Protein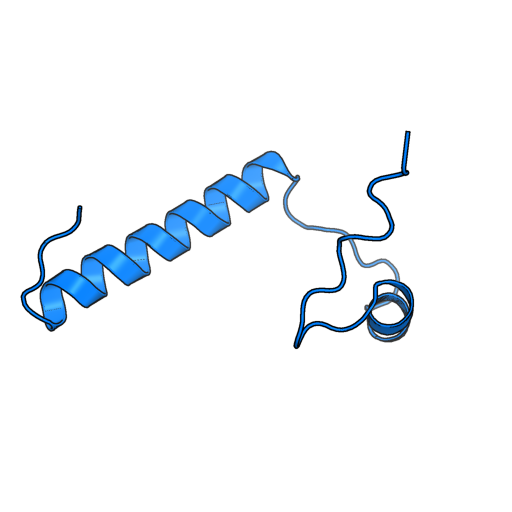 AF-A0A7Y4QV42-F1 (afdb_monomer_lite)

Secondary structure (DSSP, 8-state):
---TTSS---TTS--HHHHHHHSPTT---SS-HHHHHHHHHHHHHHHHHHHHHHHT----

Structure (mmCIF, N/CA/C/O backbone)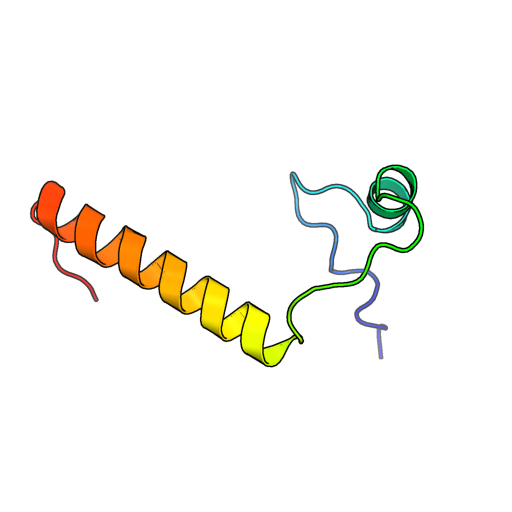:
data_AF-A0A7Y4QV42-F1
#
_entry.id   AF-A0A7Y4QV42-F1
#
loop_
_atom_site.group_PDB
_atom_site.id
_atom_site.type_symbol
_atom_site.label_atom_id
_atom_site.label_alt_id
_atom_site.label_comp_id
_atom_site.label_asym_id
_atom_site.label_entity_id
_atom_site.label_seq_id
_atom_site.pdbx_PDB_ins_code
_atom_site.Cartn_x
_atom_site.Cartn_y
_atom_site.Cartn_z
_atom_site.occupancy
_atom_site.B_iso_or_equiv
_atom_site.auth_seq_id
_atom_site.auth_comp_id
_atom_site.auth_asym_id
_atom_site.auth_atom_id
_atom_site.pdbx_PDB_model_num
ATOM 1 N N . MET A 1 1 ? 27.809 8.346 -2.098 1.00 46.56 1 MET A N 1
ATOM 2 C CA . MET A 1 1 ? 26.340 8.220 -1.989 1.00 46.56 1 MET A CA 1
ATOM 3 C C . MET A 1 1 ? 25.994 6.814 -2.431 1.00 46.56 1 MET A C 1
ATOM 5 O O . MET A 1 1 ? 26.286 6.502 -3.576 1.00 46.56 1 MET A O 1
ATOM 9 N N . SER A 1 2 ? 25.526 5.935 -1.538 1.00 51.91 2 SER A N 1
ATOM 10 C CA . SER A 1 2 ? 25.115 4.595 -1.969 1.00 51.91 2 SER A CA 1
ATOM 11 C C . SER A 1 2 ? 23.890 4.739 -2.868 1.00 51.91 2 SER A C 1
ATOM 13 O O . SER A 1 2 ? 22.913 5.401 -2.513 1.00 51.91 2 SER A O 1
ATOM 15 N N . ASP A 1 3 ? 23.962 4.176 -4.069 1.00 57.69 3 ASP A N 1
ATOM 16 C CA . ASP A 1 3 ? 22.788 4.049 -4.920 1.00 57.69 3 ASP A CA 1
ATOM 17 C C . ASP A 1 3 ? 21.733 3.247 -4.145 1.00 57.69 3 ASP A C 1
ATOM 19 O O . ASP A 1 3 ? 21.996 2.122 -3.714 1.00 57.69 3 ASP A O 1
ATOM 23 N N . LYS A 1 4 ? 20.515 3.790 -4.002 1.00 54.72 4 LYS A N 1
ATOM 24 C CA . LYS A 1 4 ? 19.348 3.130 -3.369 1.00 54.72 4 LYS A CA 1
ATOM 25 C C . LYS A 1 4 ? 18.840 1.900 -4.148 1.00 54.72 4 LYS A C 1
ATOM 27 O O . LYS A 1 4 ? 17.671 1.543 -4.069 1.00 54.72 4 LYS A O 1
ATOM 32 N N . LYS A 1 5 ? 19.694 1.275 -4.959 1.00 54.94 5 LYS A N 1
ATOM 33 C CA . LYS A 1 5 ? 19.405 0.051 -5.709 1.00 54.94 5 LYS A CA 1
ATOM 34 C C . LYS A 1 5 ? 19.516 -1.198 -4.840 1.00 54.94 5 LYS A C 1
ATOM 36 O O . LYS A 1 5 ? 18.846 -2.179 -5.135 1.00 54.94 5 LYS A O 1
ATOM 41 N N . ALA A 1 6 ? 20.345 -1.165 -3.796 1.00 51.31 6 ALA A N 1
ATOM 42 C CA . ALA A 1 6 ? 20.631 -2.340 -2.973 1.00 51.31 6 ALA A CA 1
ATOM 43 C C . ALA A 1 6 ? 19.549 -2.652 -1.919 1.00 51.31 6 ALA A C 1
ATOM 45 O O . ALA A 1 6 ? 19.525 -3.758 -1.397 1.00 51.31 6 ALA A O 1
ATOM 46 N N . ASP A 1 7 ? 18.649 -1.710 -1.624 1.00 54.25 7 ASP A N 1
ATOM 47 C CA . ASP A 1 7 ? 17.831 -1.729 -0.397 1.00 54.25 7 ASP A CA 1
ATOM 48 C C . ASP A 1 7 ? 16.390 -2.247 -0.592 1.00 54.25 7 ASP A C 1
ATOM 50 O O . ASP A 1 7 ? 15.508 -2.013 0.225 1.00 54.25 7 ASP A O 1
ATOM 54 N N . LEU A 1 8 ? 16.106 -2.890 -1.728 1.00 54.12 8 LEU A N 1
ATOM 55 C CA . LEU A 1 8 ? 14.731 -3.183 -2.168 1.00 54.12 8 LEU A CA 1
ATOM 56 C C . LEU A 1 8 ? 14.362 -4.676 -2.133 1.00 54.12 8 LEU A C 1
ATOM 58 O O . LEU A 1 8 ? 13.231 -5.029 -2.458 1.00 54.12 8 LEU A O 1
ATOM 62 N N . ALA A 1 9 ? 15.281 -5.546 -1.707 1.00 58.44 9 ALA A N 1
ATOM 63 C CA . ALA A 1 9 ? 14.975 -6.934 -1.365 1.00 58.44 9 ALA A CA 1
ATOM 64 C C . ALA A 1 9 ? 14.784 -7.037 0.156 1.00 58.44 9 ALA A C 1
ATOM 66 O O . ALA A 1 9 ? 15.746 -7.181 0.908 1.00 58.44 9 ALA A O 1
ATOM 67 N N . GLY A 1 10 ? 13.539 -6.894 0.614 1.00 54.72 10 GLY A N 1
ATOM 68 C CA . GLY A 1 10 ? 13.184 -7.110 2.018 1.00 54.72 10 GLY A CA 1
ATOM 69 C C . GLY A 1 10 ? 13.148 -8.605 2.375 1.00 54.72 10 GLY A C 1
ATOM 70 O O . GLY A 1 10 ? 12.964 -9.442 1.488 1.00 54.72 10 GLY A O 1
ATOM 71 N N . PRO A 1 11 ? 13.290 -8.976 3.659 1.00 59.31 11 PRO A N 1
ATOM 72 C CA . PRO A 1 11 ? 13.150 -10.365 4.090 1.00 59.31 11 PRO A CA 1
ATOM 73 C C . PRO A 1 11 ? 11.776 -10.920 3.682 1.00 59.31 11 PRO A C 1
ATOM 75 O O . PRO A 1 11 ? 10.743 -10.321 3.972 1.00 59.31 11 PRO A O 1
ATOM 78 N N . GLY A 1 12 ? 11.771 -12.060 2.984 1.00 64.19 12 GLY A N 1
ATOM 79 C CA . GLY A 1 12 ? 10.555 -12.694 2.456 1.00 64.19 12 GLY A CA 1
ATOM 80 C C . GLY A 1 12 ? 10.107 -12.205 1.072 1.00 64.19 12 GLY A C 1
ATOM 81 O O . GLY A 1 12 ? 9.104 -12.700 0.563 1.00 64.19 12 GLY A O 1
ATOM 82 N N . ILE A 1 13 ? 10.844 -11.285 0.440 1.00 64.31 13 ILE A N 1
ATOM 83 C CA . ILE A 1 13 ? 10.566 -10.784 -0.912 1.00 64.31 13 ILE A CA 1
ATOM 84 C C . ILE A 1 13 ? 11.769 -11.101 -1.811 1.00 64.31 13 ILE A C 1
ATOM 86 O O . ILE A 1 13 ? 12.918 -10.901 -1.423 1.00 64.31 13 ILE A O 1
ATOM 90 N N . SER A 1 14 ? 11.513 -11.649 -3.002 1.00 68.50 14 SER A N 1
ATOM 91 C CA . SER A 1 14 ? 12.560 -12.020 -3.966 1.00 68.50 14 SER A CA 1
ATOM 92 C C . SER A 1 14 ? 13.377 -10.801 -4.435 1.00 68.50 14 SER A C 1
ATOM 94 O O . SER A 1 14 ? 13.001 -9.651 -4.208 1.00 68.50 14 SER A O 1
ATOM 96 N N . THR A 1 15 ? 14.507 -11.027 -5.106 1.00 80.50 15 THR A N 1
ATOM 97 C CA . THR A 1 15 ? 15.344 -9.933 -5.633 1.00 80.50 15 THR A CA 1
ATOM 98 C C . THR A 1 15 ? 14.812 -9.421 -6.977 1.00 80.50 15 THR A C 1
ATOM 100 O O . THR A 1 15 ? 14.150 -10.161 -7.704 1.00 80.50 15 THR A O 1
ATOM 103 N N . TYR A 1 16 ? 15.127 -8.175 -7.366 1.00 74.75 16 TYR A N 1
ATOM 104 C CA . TYR A 1 16 ? 14.725 -7.649 -8.683 1.00 74.75 16 TYR A CA 1
ATOM 105 C C . TYR A 1 16 ? 15.126 -8.543 -9.868 1.00 74.75 16 TYR A C 1
ATOM 107 O O . TYR A 1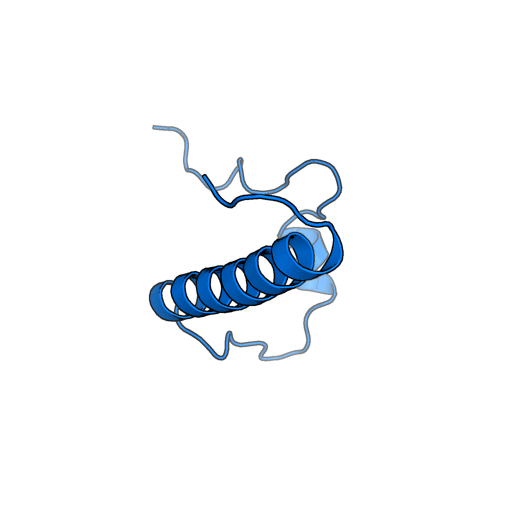 16 ? 14.275 -8.753 -10.733 1.00 74.75 16 TYR A O 1
ATOM 115 N N . PRO A 1 17 ? 16.359 -9.094 -9.934 1.00 83.19 17 PRO A N 1
ATOM 116 C CA . PRO A 1 17 ? 16.723 -10.034 -10.991 1.00 83.19 17 PRO A CA 1
ATOM 117 C C . PRO A 1 17 ? 15.840 -11.282 -11.029 1.00 83.19 17 PRO A C 1
ATOM 119 O O . PRO A 1 17 ? 15.445 -11.711 -12.108 1.00 83.19 17 PRO A O 1
ATOM 122 N N . GLU A 1 18 ? 15.497 -11.851 -9.874 1.00 85.00 18 GLU A N 1
ATOM 123 C CA . GLU A 1 18 ? 14.649 -13.046 -9.811 1.00 85.00 18 GLU A CA 1
ATOM 124 C C . GLU A 1 18 ? 13.189 -12.738 -10.168 1.00 85.00 18 GLU A C 1
ATOM 126 O O . GLU A 1 18 ? 12.557 -13.507 -10.886 1.00 85.00 18 GLU A O 1
ATOM 131 N N . ILE A 1 19 ? 12.668 -11.579 -9.755 1.00 81.06 19 ILE A N 1
ATOM 132 C CA . ILE A 1 19 ? 11.329 -11.116 -10.152 1.00 81.06 19 ILE A CA 1
ATOM 133 C C . ILE A 1 19 ? 11.277 -10.872 -11.664 1.00 81.06 19 ILE A C 1
ATOM 135 O O . ILE A 1 19 ? 10.317 -11.258 -12.325 1.00 81.06 19 ILE A O 1
ATOM 139 N N . SER A 1 20 ? 12.326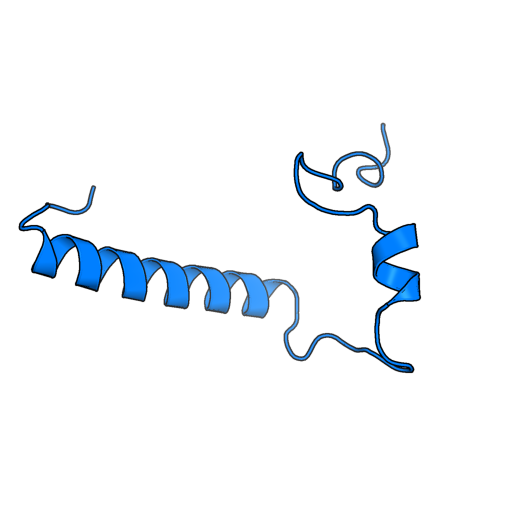 -10.280 -12.238 1.00 82.94 20 SER A N 1
ATOM 140 C CA . SER A 1 20 ? 12.397 -10.010 -13.676 1.00 82.94 20 SER A CA 1
ATOM 141 C C . SER A 1 20 ? 12.270 -11.270 -14.535 1.00 82.94 20 SER A C 1
ATOM 143 O O . SER A 1 20 ? 11.786 -11.168 -15.657 1.00 82.94 20 SER A O 1
ATOM 145 N N . LYS A 1 21 ? 12.703 -12.437 -14.040 1.00 88.62 21 LYS A N 1
ATOM 146 C CA . LYS A 1 21 ? 12.618 -13.713 -14.772 1.00 88.62 21 LYS A CA 1
ATOM 147 C C . LYS A 1 21 ? 11.197 -14.276 -14.854 1.00 88.62 21 LYS A C 1
ATOM 149 O O . LYS A 1 21 ? 10.938 -15.095 -15.727 1.00 88.62 21 LYS A O 1
ATOM 154 N N . ILE A 1 22 ? 10.309 -13.887 -13.936 1.00 88.38 22 ILE A N 1
ATOM 155 C CA . ILE A 1 22 ? 8.944 -14.434 -13.835 1.00 88.38 22 ILE A CA 1
ATOM 156 C C . ILE A 1 22 ? 7.862 -13.474 -14.341 1.00 88.38 22 ILE A C 1
ATOM 158 O O . ILE A 1 22 ? 6.701 -13.866 -14.442 1.00 88.38 22 ILE A O 1
ATOM 162 N N . LEU A 1 23 ? 8.208 -12.214 -14.624 1.00 85.12 23 LEU A N 1
ATOM 163 C CA . LEU A 1 23 ? 7.252 -11.249 -15.160 1.00 85.12 23 LEU A CA 1
ATOM 164 C C . LEU A 1 23 ? 6.879 -11.600 -16.612 1.00 85.12 23 LEU A C 1
ATOM 166 O O . LEU A 1 23 ? 7.747 -12.032 -17.371 1.00 85.12 23 LEU A O 1
ATOM 170 N N . PRO A 1 24 ? 5.616 -11.376 -17.024 1.00 90.31 24 PRO A N 1
ATOM 171 C CA . PRO A 1 24 ? 5.220 -11.512 -18.420 1.00 90.31 24 PRO A CA 1
ATOM 172 C C . PRO A 1 24 ? 6.047 -10.615 -19.346 1.00 90.31 24 PRO A C 1
ATOM 174 O O . PRO A 1 24 ? 6.475 -9.521 -18.959 1.00 90.31 24 PRO A O 1
ATOM 177 N N . GLU A 1 25 ? 6.203 -11.037 -20.600 1.00 90.00 25 GLU A N 1
ATOM 178 C CA . GLU A 1 25 ? 6.782 -10.177 -21.630 1.00 90.00 25 GLU A CA 1
ATOM 179 C C . GLU A 1 25 ? 5.965 -8.883 -21.770 1.00 90.00 25 GLU A C 1
ATOM 181 O O . GLU A 1 25 ? 4.734 -8.895 -21.740 1.00 90.00 25 GLU A O 1
ATOM 186 N N . ASN A 1 26 ? 6.662 -7.751 -21.917 1.00 89.06 26 ASN A N 1
ATOM 187 C CA . ASN A 1 26 ? 6.070 -6.410 -22.009 1.00 89.06 26 ASN A CA 1
ATOM 188 C C . ASN A 1 26 ? 5.252 -5.977 -20.778 1.00 89.06 26 ASN A C 1
ATOM 190 O O . ASN A 1 26 ? 4.365 -5.124 -20.884 1.00 89.06 26 ASN A O 1
ATOM 194 N N . TYR A 1 27 ? 5.561 -6.522 -19.597 1.00 87.31 27 TYR A N 1
ATOM 195 C CA . TYR A 1 27 ? 4.958 -6.057 -18.353 1.00 87.31 27 TYR A CA 1
ATOM 196 C C . TYR A 1 27 ? 5.209 -4.557 -18.142 1.00 87.31 27 TYR A C 1
ATOM 198 O O . TYR A 1 27 ? 6.346 -4.083 -18.106 1.00 87.31 27 TYR A O 1
ATOM 206 N N . SER A 1 28 ? 4.123 -3.814 -17.948 1.00 88.25 28 SER A N 1
ATOM 207 C CA . SER A 1 28 ? 4.145 -2.405 -17.571 1.00 88.25 28 SER A CA 1
ATOM 208 C C . SER A 1 28 ? 3.183 -2.175 -16.414 1.00 88.25 28 SER A C 1
ATOM 210 O O . SER A 1 28 ? 2.133 -2.809 -16.300 1.00 88.25 28 SER A O 1
ATOM 212 N N . THR A 1 29 ? 3.560 -1.283 -15.505 1.00 88.44 29 THR A N 1
ATOM 213 C CA . THR A 1 29 ? 2.713 -0.933 -14.367 1.00 88.44 29 THR A CA 1
ATOM 214 C C . THR A 1 29 ? 1.502 -0.141 -14.848 1.00 88.44 29 THR A C 1
ATOM 216 O O . THR A 1 29 ? 1.671 0.893 -15.490 1.00 88.44 29 THR A O 1
ATOM 219 N N . ILE A 1 30 ? 0.297 -0.582 -14.475 1.00 92.62 30 ILE A N 1
ATOM 220 C CA . ILE A 1 30 ? -0.966 0.097 -14.820 1.00 92.62 30 ILE A CA 1
ATOM 221 C C . ILE A 1 30 ? -1.030 1.501 -14.199 1.00 92.62 30 ILE A C 1
ATOM 223 O O . ILE A 1 30 ? -1.547 2.436 -14.804 1.00 92.62 30 ILE A O 1
ATOM 227 N N . LEU A 1 31 ? -0.488 1.654 -12.988 1.00 95.94 31 LEU A N 1
ATOM 228 C CA . LEU A 1 31 ? -0.467 2.913 -12.249 1.00 95.94 31 LEU A CA 1
ATOM 229 C C . LEU A 1 31 ? 0.947 3.489 -12.191 1.00 95.94 31 LEU A C 1
ATOM 231 O O . LEU A 1 31 ? 1.934 2.762 -12.056 1.00 95.94 31 LEU A O 1
ATOM 235 N N . ASN A 1 32 ? 1.043 4.819 -12.239 1.00 95.00 32 ASN A N 1
ATOM 236 C CA . ASN A 1 32 ? 2.292 5.500 -11.915 1.00 95.00 32 ASN A CA 1
ATOM 237 C C . ASN A 1 32 ? 2.573 5.411 -10.404 1.00 95.00 32 ASN A C 1
ATOM 239 O O . ASN A 1 32 ? 1.687 5.140 -9.598 1.00 95.00 32 ASN A O 1
ATOM 243 N N . LYS A 1 33 ? 3.810 5.721 -10.000 1.00 93.00 33 LYS A N 1
ATOM 244 C CA . LYS A 1 33 ? 4.258 5.615 -8.600 1.00 93.00 33 LYS A CA 1
ATOM 245 C C . LYS A 1 33 ? 3.345 6.346 -7.606 1.00 93.00 33 LYS A C 1
ATOM 247 O O . LYS A 1 33 ? 3.119 5.835 -6.514 1.00 93.00 33 LYS A O 1
ATOM 252 N N . LYS A 1 34 ? 2.834 7.528 -7.964 1.00 96.38 34 LYS A N 1
ATOM 253 C CA . LYS A 1 34 ? 1.979 8.339 -7.086 1.00 96.38 34 LYS A CA 1
ATOM 254 C C . LYS A 1 34 ? 0.608 7.693 -6.910 1.00 96.38 34 LYS A C 1
ATOM 256 O O . LYS A 1 34 ? 0.108 7.615 -5.791 1.00 96.38 34 LYS A O 1
ATOM 261 N N . ASP A 1 35 ? 0.028 7.209 -7.998 1.00 97.88 35 ASP A N 1
ATOM 262 C CA . ASP A 1 35 ? -1.285 6.570 -7.975 1.00 97.88 35 ASP A CA 1
ATOM 263 C C . ASP A 1 35 ? -1.230 5.184 -7.333 1.00 97.88 35 ASP A C 1
ATOM 265 O O . ASP A 1 35 ? -2.131 4.842 -6.576 1.00 97.88 35 ASP A O 1
ATOM 269 N N . THR A 1 36 ? -0.127 4.447 -7.493 1.00 96.50 36 THR A N 1
ATOM 270 C CA . THR A 1 36 ? 0.123 3.212 -6.740 1.00 96.50 36 THR A CA 1
ATOM 271 C C . THR A 1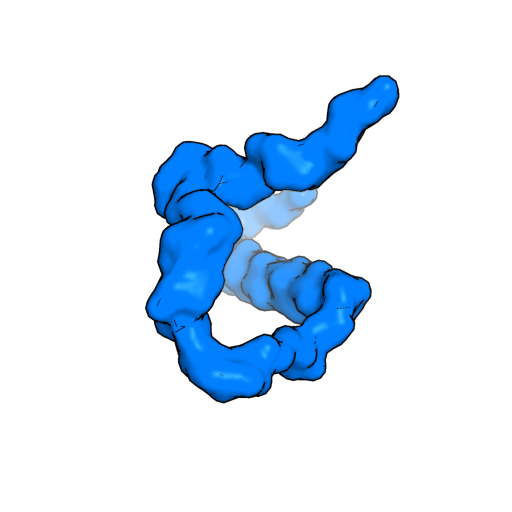 36 ? 0.101 3.461 -5.233 1.00 96.50 36 THR A C 1
ATOM 273 O O . THR A 1 36 ? -0.563 2.729 -4.508 1.00 96.50 36 THR A O 1
ATOM 276 N N . GLN A 1 37 ? 0.775 4.507 -4.740 1.00 97.44 37 GLN A N 1
ATOM 277 C CA . GLN A 1 37 ? 0.775 4.817 -3.302 1.00 97.44 37 GLN A CA 1
ATOM 278 C C . GLN A 1 37 ? -0.614 5.215 -2.791 1.00 97.44 37 GLN A C 1
ATOM 280 O O . GLN A 1 37 ? -1.021 4.784 -1.715 1.00 97.44 37 GLN A O 1
ATOM 285 N N . ARG A 1 38 ? -1.376 5.981 -3.582 1.00 98.06 38 ARG A N 1
ATOM 286 C CA . ARG A 1 38 ? -2.773 6.310 -3.259 1.00 98.06 38 ARG A CA 1
ATOM 287 C C . ARG A 1 38 ? -3.650 5.063 -3.199 1.00 98.06 38 ARG A C 1
ATOM 289 O O . ARG A 1 38 ? -4.430 4.928 -2.265 1.00 98.06 38 ARG A O 1
ATOM 296 N N . ALA A 1 39 ? -3.502 4.155 -4.163 1.00 97.88 39 ALA A N 1
ATOM 297 C CA . ALA A 1 39 ? -4.255 2.907 -4.208 1.00 97.88 39 ALA A CA 1
ATOM 298 C C . ALA A 1 39 ? -3.921 1.999 -3.014 1.00 97.88 39 ALA A C 1
ATOM 300 O O . ALA A 1 39 ? -4.831 1.486 -2.370 1.00 97.88 39 ALA A O 1
ATOM 301 N N . ILE A 1 40 ? -2.635 1.861 -2.667 1.00 97.19 40 ILE A N 1
ATOM 302 C CA . ILE A 1 40 ? -2.196 1.102 -1.485 1.00 97.19 40 ILE A CA 1
ATOM 303 C C . ILE A 1 40 ? -2.814 1.686 -0.213 1.00 97.19 40 ILE A C 1
ATOM 305 O O . ILE A 1 40 ? -3.363 0.938 0.592 1.00 97.19 40 ILE A O 1
ATOM 309 N N . TYR A 1 41 ? -2.758 3.011 -0.042 1.00 97.81 41 TYR A N 1
ATOM 310 C CA . TYR A 1 41 ? -3.341 3.665 1.127 1.00 97.81 41 TYR A CA 1
ATOM 311 C C . TYR A 1 41 ? -4.858 3.458 1.195 1.00 97.81 41 TYR A C 1
ATOM 313 O O . TYR A 1 41 ? -5.363 3.083 2.244 1.00 97.81 41 TYR A O 1
ATOM 321 N N . ALA A 1 42 ? -5.571 3.612 0.076 1.00 98.38 42 ALA A N 1
ATOM 322 C CA . ALA A 1 42 ? -7.016 3.397 0.025 1.00 98.38 42 ALA A CA 1
ATOM 323 C C . ALA A 1 42 ? -7.411 1.964 0.424 1.00 98.38 42 ALA A C 1
ATOM 325 O O . ALA A 1 42 ? -8.330 1.776 1.218 1.00 98.38 42 ALA A O 1
ATOM 326 N N . VAL A 1 43 ? -6.696 0.952 -0.082 1.00 98.38 43 VAL A N 1
ATOM 327 C CA . VAL A 1 43 ? -6.939 -0.454 0.283 1.00 98.38 43 VAL A CA 1
ATOM 328 C C . VAL A 1 43 ? -6.611 -0.708 1.754 1.00 98.38 43 VAL A C 1
ATOM 330 O O . VAL A 1 43 ? -7.391 -1.362 2.443 1.00 98.38 43 VAL A O 1
ATOM 333 N N . LYS A 1 44 ? -5.493 -0.167 2.256 1.00 98.00 44 LYS A N 1
ATOM 334 C CA . LYS A 1 44 ? -5.119 -0.253 3.674 1.00 98.00 44 LYS A CA 1
ATOM 335 C C . LYS A 1 44 ? -6.214 0.332 4.567 1.00 98.00 44 LYS A C 1
ATOM 337 O O . LYS A 1 44 ? -6.673 -0.365 5.464 1.00 98.00 44 LYS A O 1
ATOM 342 N N . SER A 1 45 ? -6.651 1.561 4.295 1.00 98.25 45 SER A N 1
ATOM 343 C CA . SER A 1 45 ? -7.710 2.229 5.057 1.00 98.25 45 SER A CA 1
ATOM 344 C C . SER A 1 45 ? -8.993 1.409 5.064 1.00 98.25 45 SER A C 1
ATOM 346 O O . SER A 1 45 ? -9.542 1.161 6.130 1.00 98.25 45 SER A O 1
ATOM 348 N N . TYR A 1 46 ? -9.417 0.891 3.906 1.00 98.50 46 TYR A N 1
ATOM 349 C CA . TYR A 1 46 ? -10.599 0.034 3.830 1.00 98.50 46 TYR A CA 1
ATOM 350 C C . TYR A 1 46 ? -10.477 -1.209 4.725 1.00 98.50 46 TYR A C 1
ATOM 352 O O . TYR A 1 46 ? -11.417 -1.549 5.441 1.00 98.50 46 TYR A O 1
ATOM 360 N N . ILE A 1 47 ? -9.328 -1.889 4.708 1.00 98.38 47 ILE A N 1
ATOM 361 C CA . ILE A 1 47 ? -9.094 -3.060 5.563 1.00 98.38 47 ILE A CA 1
ATOM 362 C C . ILE A 1 47 ? -9.132 -2.664 7.040 1.00 98.38 47 ILE A C 1
ATOM 364 O O . ILE A 1 47 ? -9.808 -3.322 7.825 1.00 98.38 47 ILE A O 1
ATOM 368 N N . GLU A 1 48 ? -8.429 -1.600 7.422 1.00 97.94 48 GLU A N 1
ATOM 369 C CA . GLU A 1 48 ? -8.314 -1.163 8.816 1.00 97.94 48 GLU A CA 1
ATOM 370 C C . GLU A 1 48 ? -9.650 -0.705 9.398 1.00 97.94 48 GLU A C 1
ATOM 372 O O . GLU A 1 48 ? -10.002 -1.125 10.498 1.00 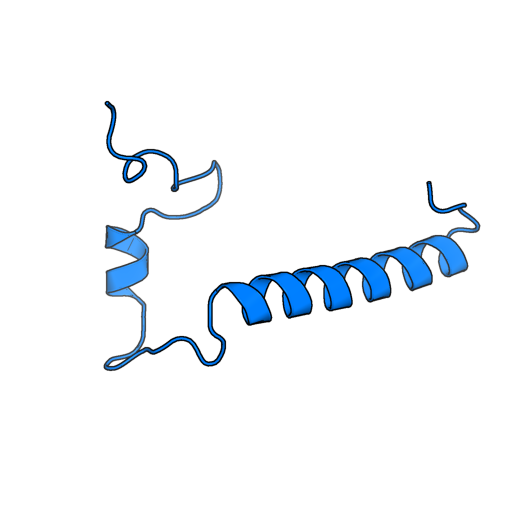97.94 48 GLU A O 1
ATOM 377 N N . GLU A 1 49 ? -10.415 0.095 8.654 1.00 98.31 49 GLU A N 1
ATOM 378 C CA . GLU A 1 49 ? -11.736 0.576 9.064 1.00 98.31 49 GLU A CA 1
ATOM 379 C C . GLU A 1 49 ? -12.689 -0.593 9.331 1.00 98.31 49 GLU A C 1
ATOM 381 O O . GLU A 1 49 ? -13.333 -0.660 10.382 1.00 98.31 49 GLU A O 1
ATOM 386 N N . ASN A 1 50 ? -12.747 -1.552 8.402 1.00 98.31 50 ASN A N 1
ATOM 387 C CA . ASN A 1 50 ? -13.621 -2.712 8.548 1.00 98.31 50 ASN A CA 1
ATOM 388 C C . ASN A 1 50 ? -13.131 -3.653 9.652 1.00 98.31 50 ASN A C 1
ATOM 390 O O . ASN A 1 50 ? -13.940 -4.147 10.430 1.00 98.31 50 ASN A O 1
ATOM 394 N N . LEU A 1 51 ? -11.821 -3.861 9.789 1.00 98.38 51 LEU A N 1
ATOM 395 C CA . LEU A 1 51 ? -11.278 -4.697 10.856 1.00 98.38 51 LEU A CA 1
ATOM 396 C C . LEU A 1 51 ? -11.538 -4.091 12.240 1.00 98.38 51 LEU A C 1
ATOM 398 O O . LEU A 1 51 ? -11.931 -4.809 13.156 1.00 98.38 51 LEU A O 1
ATOM 402 N N . CYS A 1 52 ? -11.369 -2.775 12.396 1.00 98.38 52 CYS A N 1
ATOM 403 C CA . CYS A 1 52 ? -11.661 -2.090 13.654 1.00 98.38 52 CYS A CA 1
ATOM 404 C C . CYS A 1 52 ? -13.139 -2.203 14.023 1.00 98.38 52 CYS A C 1
ATOM 406 O O . CYS A 1 52 ? -13.460 -2.461 15.181 1.00 98.38 52 CYS A O 1
ATOM 408 N N . LYS A 1 53 ? -14.033 -2.078 13.036 1.00 97.94 53 LYS A N 1
ATOM 409 C CA . LYS A 1 53 ? -15.469 -2.280 13.232 1.00 97.94 53 LYS A CA 1
ATOM 410 C C . LYS A 1 53 ? -15.787 -3.698 13.721 1.00 97.94 53 LYS A C 1
ATOM 412 O O . LYS A 1 53 ? -16.491 -3.837 14.716 1.00 97.94 53 LYS A O 1
ATOM 417 N N . GLU A 1 54 ? -15.268 -4.730 13.055 1.00 98.50 54 GLU A N 1
ATOM 418 C CA . GLU A 1 54 ? -15.552 -6.132 13.407 1.00 98.50 54 GLU A CA 1
ATOM 419 C C . GLU A 1 54 ? -14.929 -6.548 14.748 1.00 98.50 54 GLU A C 1
ATOM 421 O O . GLU A 1 54 ? -15.485 -7.378 15.466 1.00 98.50 54 GLU A O 1
ATOM 426 N N . LEU A 1 55 ? -13.789 -5.959 15.116 1.00 98.19 55 LEU A N 1
ATOM 427 C CA . LEU A 1 55 ? -13.076 -6.274 16.356 1.00 98.19 55 LEU A CA 1
ATOM 428 C C . LEU A 1 55 ? -13.384 -5.317 17.517 1.00 98.19 55 LEU A C 1
ATOM 430 O O . LEU A 1 55 ? -12.797 -5.465 18.588 1.00 98.19 55 LEU A O 1
ATOM 434 N N . ASN A 1 56 ? -14.286 -4.348 17.327 1.00 97.19 56 ASN A N 1
ATOM 435 C CA . ASN A 1 56 ? -14.592 -3.300 18.305 1.00 97.19 56 ASN A CA 1
ATOM 436 C C . ASN A 1 56 ? -13.329 -2.558 18.801 1.00 97.19 56 ASN A C 1
ATOM 438 O O . ASN A 1 56 ? -13.124 -2.354 19.999 1.00 97.19 56 ASN A O 1
ATOM 442 N N . LEU A 1 57 ? -12.457 -2.186 17.861 1.00 97.06 57 LEU A N 1
ATOM 443 C CA . LEU A 1 57 ? -11.235 -1.417 18.099 1.00 97.06 57 LEU A CA 1
ATOM 444 C C . LEU A 1 57 ? -11.420 0.043 17.666 1.00 97.06 57 LEU A C 1
ATOM 446 O O . LEU A 1 57 ? -12.294 0.369 16.864 1.00 97.06 57 LEU A O 1
ATOM 450 N N . MET A 1 58 ? -10.558 0.925 18.171 1.00 94.94 58 MET A N 1
ATOM 451 C CA . MET A 1 58 ? -10.466 2.318 17.727 1.00 94.94 58 MET A CA 1
ATOM 452 C C . MET A 1 58 ? -9.227 2.514 16.853 1.00 94.94 58 MET A C 1
ATOM 454 O O . MET A 1 58 ? -8.140 2.062 17.210 1.00 94.94 58 MET A O 1
ATOM 458 N N . MET A 1 59 ? -9.395 3.213 15.729 1.00 91.56 59 MET A N 1
ATOM 459 C CA . MET A 1 59 ? -8.276 3.685 14.911 1.00 91.56 59 MET A CA 1
ATOM 460 C C . MET A 1 59 ? -7.526 4.818 15.628 1.00 91.56 59 MET A C 1
ATOM 462 O O . MET A 1 59 ? -8.157 5.639 16.297 1.00 91.56 59 MET A O 1
ATOM 466 N N . VAL A 1 60 ? -6.198 4.872 15.466 1.00 84.12 60 VAL A N 1
ATOM 467 C CA . VAL A 1 60 ? -5.295 5.888 16.045 1.00 84.12 60 VAL A CA 1
ATOM 468 C C . VAL A 1 60 ? -4.379 6.500 14.997 1.00 84.12 60 VAL A C 1
ATOM 470 O O . VAL A 1 60 ? -4.037 5.787 14.025 1.00 84.12 60 VAL A O 1
#

pLDDT: mean 84.57, std 16.5, range [46.56, 98.5]

Foldseek 3Di:
DDDPQVPPQDVPRDHPVVVVVPDDPPDDDPDDPVVVVVVVVVVVCVVVVVVCVVVVHDDD

Sequence (60 aa):
MSDKKADLAGPGISTYPEISKILPENYSTILNKKDTQRAIYAVKSYIEENLCKELNLMMV

Radius of gyration: 16.88 Å; chains: 1; bounding box: 42×23×40 Å